Protein AF-A0A1I5T2F8-F1 (afdb_monomer)

Mean predicted aligned error: 4.25 Å

Radius of gyration: 16.95 Å; Cα contacts (8 Å, |Δi|>4): 149; chains: 1; bounding box: 38×32×40 Å

Secondary structure (DSSP, 8-state):
-HHHHHHHIIIIITHHHHHHHH-HHHHHHHHHH-HHHHHHHHHHHHHHSSTTTT-GGGSS-TTTHHHHHHHHHHTT-HHHHHHHHHH--S-TT----EEEEEEEE--TTSSS---HHHHHHHEEEEEEEE-

Foldseek 3Di:
DQVVLVVCCVVPPCPLLVCLQPPLPVQLVVLQVDLVSLLVSVQVCLQQQDPCVRPSCVGPNPVCSCVVSVVCRVVSCSSVVSVVSNVDVPPPPDQAADADADEEEADPRHSGGDDPVSCVVSYVRDPYYHD

Solvent-accessible surface area (backbone atoms only — not comparable to full-atom values): 7428 Å² total; per-residue (Å²): 109,56,67,52,37,45,52,46,36,66,75,74,62,41,63,66,57,53,43,20,40,74,40,17,63,65,52,12,55,57,32,64,76,28,69,69,51,39,40,52,65,53,50,55,45,42,22,70,64,41,87,24,82,64,40,34,60,71,60,59,46,72,83,55,52,54,58,62,46,44,53,42,58,79,65,60,37,46,29,67,58,21,38,52,35,49,74,54,71,66,68,94,81,65,85,57,88,38,82,57,81,39,74,48,76,44,53,96,60,46,76,56,58,79,53,66,76,54,51,55,68,25,27,74,34,60,75,47,76,46,112

pLDDT: mean 91.77, std 5.55, range [62.44, 97.62]

Sequence (131 aa):
MRFDKLDDFYKNSSGYSAMMVARPQTLGYALADLPVGQAAWIYDKFATWTYSGGVPERVPPRDEMPDDISLYWFTNSAAPVAQIYWEDHSNNFNAVDISLPVAVTVFPGEIYQVPRSWSARAYHKLACLLE

Nearest PDB structures (foldseek):
  6ix4-assembly1_B  TM=8.552E-01  e=1.544E-05  Aspergillus usamii
  6ix4-assembly1_A  TM=8.512E-01  e=5.400E-05  Aspergillus usamii
  8xiz-assembly1_A  TM=8.553E-01  e=6.781E-05  Aspergillus usamii
  6ix2-assembly1_B  TM=8.499E-01  e=7.178E-05  Aspergillus usamii
  8xiz-assembly1_B  TM=8.502E-01  e=7.178E-05  Aspergillus usamii

Structure (mmCIF, N/CA/C/O backbone):
data_AF-A0A1I5T2F8-F1
#
_entry.id   AF-A0A1I5T2F8-F1
#
loop_
_atom_site.group_PDB
_atom_site.id
_atom_site.type_symbol
_atom_site.label_atom_id
_atom_site.label_alt_id
_atom_site.label_comp_id
_atom_site.label_asym_id
_atom_site.label_entity_id
_atom_site.label_seq_id
_atom_site.pdbx_PDB_ins_code
_atom_site.Cartn_x
_atom_site.Cartn_y
_atom_site.Cartn_z
_atom_site.occupancy
_atom_site.B_iso_or_equiv
_atom_site.auth_seq_id
_atom_site.auth_comp_id
_atom_site.auth_asym_id
_atom_site.auth_atom_id
_atom_site.pdbx_PDB_model_num
ATOM 1 N N . MET A 1 1 ? -1.149 -6.488 -22.127 1.00 62.44 1 MET A N 1
ATOM 2 C CA . MET A 1 1 ? -1.219 -7.304 -20.891 1.00 62.44 1 MET A CA 1
ATOM 3 C C . MET A 1 1 ? -0.519 -6.649 -19.705 1.00 62.44 1 MET A C 1
ATOM 5 O O . MET A 1 1 ? -1.189 -6.343 -18.734 1.00 62.44 1 MET A O 1
ATOM 9 N N . ARG A 1 2 ? 0.808 -6.428 -19.734 1.00 71.75 2 ARG A N 1
ATOM 10 C CA . ARG A 1 2 ? 1.519 -5.813 -18.592 1.00 71.75 2 ARG A CA 1
ATOM 11 C C . ARG A 1 2 ? 1.161 -4.328 -18.419 1.00 71.75 2 ARG A C 1
ATOM 13 O O . ARG A 1 2 ? 0.799 -3.933 -17.322 1.00 71.75 2 ARG A O 1
ATOM 20 N N . PHE A 1 3 ? 1.160 -3.534 -19.494 1.00 81.81 3 PHE A N 1
ATOM 21 C CA . PHE A 1 3 ? 0.643 -2.155 -19.452 1.00 81.81 3 PHE A CA 1
ATOM 22 C C . PHE A 1 3 ? -0.820 -2.080 -18.999 1.00 81.81 3 PHE A C 1
ATOM 24 O O . PHE A 1 3 ? -1.164 -1.181 -18.249 1.00 81.81 3 PHE A O 1
ATOM 31 N N . ASP A 1 4 ? -1.655 -3.037 -19.407 1.00 86.94 4 ASP A N 1
ATOM 32 C CA . ASP A 1 4 ? -3.079 -3.081 -19.055 1.00 86.94 4 ASP A CA 1
ATOM 33 C C . ASP A 1 4 ? -3.281 -3.187 -17.534 1.00 86.94 4 ASP A C 1
ATOM 35 O O . ASP A 1 4 ? -4.162 -2.531 -16.998 1.00 86.94 4 ASP A O 1
ATOM 39 N N . LYS A 1 5 ? -2.433 -3.951 -16.824 1.00 86.00 5 LYS A N 1
ATOM 40 C CA . LYS A 1 5 ? -2.452 -4.001 -15.349 1.00 86.00 5 LYS A CA 1
ATOM 41 C C . LYS A 1 5 ? -2.094 -2.654 -14.717 1.00 86.00 5 LYS A C 1
ATOM 43 O O . LYS A 1 5 ? -2.715 -2.238 -13.747 1.00 86.00 5 LYS A O 1
ATOM 48 N N . LEU A 1 6 ? -1.091 -1.973 -15.272 1.00 88.12 6 LEU A N 1
ATOM 49 C CA . LEU A 1 6 ? -0.681 -0.656 -14.791 1.00 88.12 6 LEU A CA 1
ATOM 50 C C . LEU A 1 6 ? -1.780 0.394 -15.038 1.00 88.12 6 LEU A C 1
ATOM 52 O O . LEU A 1 6 ? -2.067 1.206 -14.165 1.00 88.12 6 LEU A O 1
ATOM 56 N N . ASP A 1 7 ? -2.415 0.353 -16.209 1.00 90.25 7 ASP A N 1
ATOM 57 C CA . ASP A 1 7 ? -3.563 1.194 -16.563 1.00 90.25 7 ASP A CA 1
ATOM 58 C C . ASP A 1 7 ? -4.769 0.934 -15.644 1.00 90.25 7 ASP A C 1
ATOM 60 O O . ASP A 1 7 ? -5.365 1.882 -15.132 1.00 90.25 7 ASP A O 1
ATOM 64 N N . ASP A 1 8 ? -5.080 -0.335 -15.365 1.00 90.44 8 ASP A N 1
ATOM 65 C CA . ASP A 1 8 ? -6.123 -0.728 -14.412 1.00 90.44 8 ASP A CA 1
ATOM 66 C C . ASP A 1 8 ? -5.842 -0.186 -13.002 1.00 90.44 8 ASP A C 1
ATOM 68 O O . ASP A 1 8 ? -6.724 0.402 -12.372 1.00 90.44 8 ASP A O 1
ATOM 72 N N . PHE A 1 9 ? -4.591 -0.271 -12.533 1.00 90.81 9 PHE A N 1
ATOM 73 C CA . PHE A 1 9 ? -4.197 0.289 -11.242 1.00 90.81 9 PHE A CA 1
ATOM 74 C C . PHE A 1 9 ? -4.467 1.798 -11.153 1.00 90.81 9 PHE A C 1
ATOM 76 O O . PHE A 1 9 ? -5.082 2.249 -10.185 1.00 90.81 9 PHE A O 1
ATOM 83 N N . TYR A 1 10 ? -4.053 2.584 -12.151 1.00 90.56 10 TYR A N 1
ATOM 84 C CA . TYR A 1 10 ? -4.274 4.035 -12.127 1.00 90.56 10 TYR A CA 1
ATOM 85 C C . TYR A 1 10 ? -5.743 4.436 -12.260 1.00 90.56 10 TYR A C 1
ATOM 87 O O . TYR A 1 10 ? -6.137 5.498 -11.781 1.00 90.56 10 TYR A O 1
ATOM 95 N N . LYS A 1 11 ? -6.563 3.614 -12.917 1.00 91.56 11 LYS A N 1
ATOM 96 C CA . LYS A 1 11 ? -7.999 3.880 -13.050 1.00 91.56 11 LYS A CA 1
ATOM 97 C C . LYS A 1 11 ? -8.769 3.514 -11.789 1.00 91.56 11 LYS A C 1
ATOM 99 O O . LYS A 1 11 ? -9.649 4.266 -11.381 1.00 91.56 11 LYS A O 1
ATOM 104 N N . ASN A 1 12 ? -8.434 2.375 -11.185 1.00 90.25 12 ASN A N 1
ATOM 105 C CA . ASN A 1 12 ? -9.311 1.717 -10.219 1.00 90.25 12 ASN A CA 1
ATOM 106 C C . ASN A 1 12 ? -8.709 1.585 -8.813 1.00 90.25 12 ASN A C 1
ATOM 108 O O . ASN A 1 12 ? -9.458 1.410 -7.859 1.00 90.25 12 ASN A 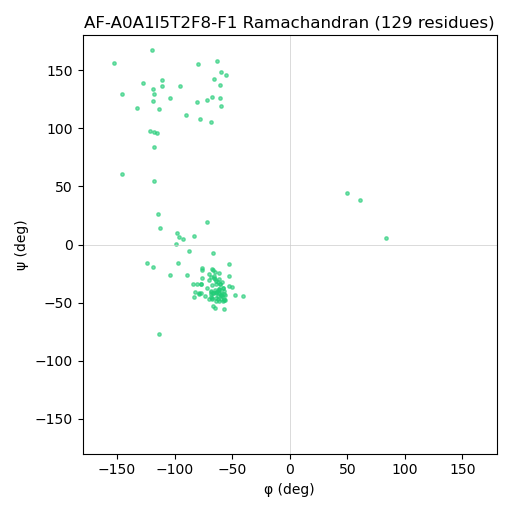O 1
ATOM 112 N N . SER A 1 13 ? -7.385 1.678 -8.652 1.00 89.94 13 SER A N 1
ATOM 113 C CA . SER A 1 13 ? -6.703 1.353 -7.386 1.00 89.94 13 SER A CA 1
ATOM 114 C C . SER A 1 13 ? -5.830 2.474 -6.810 1.00 89.94 13 SER A C 1
ATOM 116 O O . SER A 1 13 ? -5.514 2.433 -5.623 1.00 89.94 13 SER A O 1
ATOM 118 N N . SER A 1 14 ? -5.470 3.506 -7.581 1.00 92.56 14 SER A N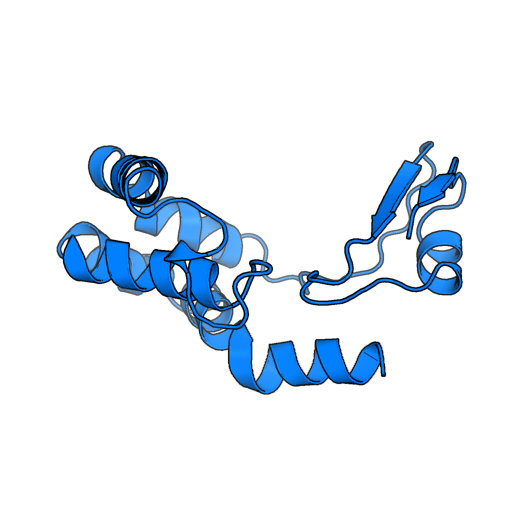 1
ATOM 119 C CA . SER A 1 14 ? -4.596 4.605 -7.127 1.00 92.56 14 SER A CA 1
ATOM 120 C C . SER A 1 14 ? -5.312 5.724 -6.352 1.00 92.56 14 SER A C 1
ATOM 122 O O . SER A 1 14 ? -4.713 6.757 -6.050 1.00 92.56 14 SER A O 1
ATOM 124 N N . GLY A 1 15 ? -6.598 5.559 -6.022 1.00 94.25 15 GLY A N 1
ATOM 125 C CA . GLY A 1 15 ? -7.370 6.563 -5.276 1.00 94.25 15 GLY A CA 1
ATOM 126 C C . GLY A 1 15 ? -6.799 6.842 -3.882 1.00 94.25 15 GLY A C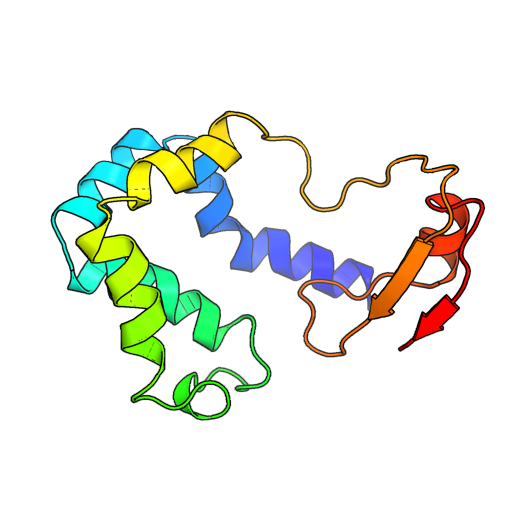 1
ATOM 127 O O . GLY A 1 15 ? -6.717 7.998 -3.466 1.00 94.25 15 GLY A O 1
ATOM 128 N N . TYR A 1 16 ? -6.318 5.797 -3.197 1.00 94.00 16 TYR A N 1
ATOM 129 C CA . TYR A 1 16 ? -5.691 5.928 -1.877 1.00 94.00 16 TYR A CA 1
ATOM 130 C C . TYR A 1 16 ? -4.455 6.845 -1.940 1.00 94.00 16 TYR A C 1
ATOM 132 O O . TYR A 1 16 ? -4.335 7.780 -1.148 1.00 94.00 16 TYR A O 1
ATOM 140 N N . SER A 1 17 ? -3.577 6.628 -2.931 1.00 93.81 17 SER A N 1
ATOM 141 C CA . SER A 1 17 ? -2.371 7.427 -3.108 1.00 93.81 17 SER A CA 1
ATOM 142 C C . SER A 1 17 ? -2.738 8.839 -3.519 1.00 93.81 17 SER A C 1
ATOM 144 O O . SER A 1 17 ? -2.182 9.768 -2.963 1.00 93.81 17 SER A O 1
ATOM 146 N N . ALA A 1 18 ? -3.722 9.032 -4.406 1.00 94.50 18 ALA A N 1
ATOM 147 C CA . ALA A 1 18 ? -4.166 10.367 -4.807 1.00 94.50 18 ALA A CA 1
ATOM 148 C C . ALA A 1 18 ? -4.642 11.216 -3.612 1.00 94.50 18 ALA A C 1
ATOM 150 O O . ALA A 1 18 ? -4.365 12.415 -3.560 1.00 94.50 18 ALA A O 1
ATOM 151 N N . MET A 1 19 ? -5.312 10.606 -2.628 1.00 95.69 19 MET A N 1
ATOM 152 C CA . MET A 1 19 ? -5.689 11.290 -1.388 1.00 95.69 19 MET A CA 1
ATOM 153 C C . MET A 1 19 ? -4.484 11.631 -0.508 1.00 95.69 19 MET A C 1
ATOM 155 O O . MET A 1 19 ? -4.407 12.756 -0.015 1.00 95.69 19 MET A O 1
ATOM 159 N N . MET A 1 20 ? -3.555 10.689 -0.320 1.00 95.75 20 MET A N 1
ATOM 160 C CA . MET A 1 20 ? -2.340 10.904 0.480 1.00 95.75 20 MET A CA 1
ATOM 161 C C . MET A 1 20 ? -1.436 11.973 -0.140 1.00 95.75 20 MET A C 1
ATOM 163 O O . MET A 1 20 ? -0.960 12.855 0.562 1.00 95.75 20 MET A O 1
ATOM 167 N N . VAL A 1 21 ? -1.311 11.953 -1.465 1.00 96.00 21 VAL A N 1
ATOM 168 C CA . VAL A 1 21 ? -0.683 12.985 -2.294 1.00 96.00 21 VAL A CA 1
ATOM 169 C C . VAL A 1 21 ? -1.349 14.346 -2.067 1.00 96.00 21 VAL A C 1
ATOM 171 O O . VAL A 1 21 ? -0.720 15.331 -1.703 1.00 96.00 21 VAL A O 1
ATOM 174 N N . ALA A 1 22 ? -2.665 14.447 -2.248 1.00 95.94 22 ALA A N 1
ATOM 175 C CA . ALA A 1 22 ? -3.304 15.756 -2.258 1.00 95.94 22 ALA A CA 1
ATOM 176 C C . ALA A 1 22 ? -3.476 16.355 -0.854 1.00 95.94 22 ALA A C 1
ATOM 178 O O . ALA A 1 22 ? -3.351 17.571 -0.684 1.00 95.94 22 ALA A O 1
ATOM 179 N N . ARG A 1 23 ? -3.880 15.546 0.131 1.00 96.75 23 ARG A N 1
ATOM 180 C CA . ARG A 1 23 ? -4.381 15.997 1.440 1.00 96.75 23 ARG A CA 1
ATOM 181 C C . ARG A 1 23 ? -3.969 15.021 2.560 1.00 96.75 23 ARG A C 1
ATOM 183 O O . ARG A 1 23 ? -4.849 14.492 3.249 1.00 96.75 23 ARG A O 1
ATOM 190 N N . PRO A 1 24 ? -2.660 14.814 2.792 1.00 96.81 24 PRO A N 1
ATOM 191 C CA . PRO A 1 24 ? -2.163 13.832 3.762 1.00 96.81 24 PRO A CA 1
ATOM 192 C C . PRO A 1 24 ? -2.680 14.103 5.177 1.00 96.81 24 PRO A C 1
ATOM 194 O O . PRO A 1 24 ? -3.168 13.200 5.849 1.00 96.81 24 PRO A O 1
ATOM 197 N N . GLN A 1 25 ? -2.662 15.368 5.606 1.00 96.62 25 GLN A N 1
ATOM 198 C CA . GLN A 1 25 ? -3.077 15.762 6.949 1.00 96.62 25 GLN A CA 1
ATOM 199 C C . GLN A 1 25 ? -4.587 15.584 7.173 1.00 96.62 25 GLN A C 1
ATOM 201 O O . GLN A 1 25 ? -5.005 15.122 8.232 1.00 96.62 25 GLN A O 1
ATOM 206 N N . THR A 1 26 ? -5.415 15.919 6.176 1.00 96.88 26 THR A N 1
ATOM 207 C CA . THR A 1 26 ? -6.876 15.757 6.261 1.00 96.88 26 THR A CA 1
ATOM 208 C C . THR A 1 26 ? -7.260 14.286 6.377 1.00 96.88 26 THR A C 1
ATOM 210 O O . THR A 1 26 ? -8.064 13.937 7.238 1.00 96.88 26 THR A O 1
ATOM 213 N N . LEU A 1 27 ? -6.666 13.426 5.541 1.00 96.75 27 LEU A N 1
ATOM 214 C CA . LEU A 1 27 ? -6.853 11.979 5.631 1.00 96.75 27 LEU A CA 1
ATOM 215 C C . LEU A 1 27 ? -6.338 11.446 6.973 1.00 96.75 27 LEU A C 1
ATOM 217 O O . LEU A 1 27 ? -7.044 10.712 7.656 1.00 96.75 27 LEU A O 1
ATOM 221 N N . GLY A 1 28 ? -5.134 11.859 7.370 1.00 95.88 28 GLY A N 1
ATOM 222 C CA . GLY A 1 28 ? -4.496 11.433 8.608 1.00 95.88 28 GLY A CA 1
ATOM 223 C C . GLY A 1 28 ? -5.342 11.716 9.847 1.00 95.88 28 GLY A C 1
ATOM 224 O O . GLY A 1 28 ? -5.491 10.827 10.676 1.00 95.88 28 GLY A O 1
ATOM 225 N N . TYR A 1 29 ? -5.962 12.897 9.952 1.00 94.31 29 TYR A N 1
ATOM 226 C CA . TYR A 1 29 ? -6.875 13.200 11.061 1.00 94.31 29 TYR A CA 1
ATOM 227 C C . TYR A 1 29 ? -8.112 12.299 11.080 1.00 94.31 29 TYR A C 1
ATOM 229 O O . TYR A 1 29 ? -8.518 11.855 12.149 1.00 94.31 29 TYR A O 1
ATOM 237 N N . ALA A 1 30 ? -8.698 12.005 9.915 1.00 95.06 30 ALA A N 1
ATOM 238 C CA . ALA A 1 30 ? -9.860 11.123 9.838 1.00 95.06 30 ALA A CA 1
ATOM 239 C C . ALA A 1 30 ? -9.522 9.688 10.275 1.00 95.06 30 ALA A C 1
ATOM 241 O O . ALA A 1 30 ? -10.318 9.045 10.954 1.00 95.06 30 ALA A O 1
ATOM 242 N N . LEU A 1 31 ? -8.340 9.192 9.901 1.00 96.62 31 LEU A N 1
ATOM 243 C CA . LEU A 1 31 ? -7.894 7.846 10.253 1.00 96.62 31 LEU A CA 1
ATOM 244 C C . LEU A 1 31 ? -7.409 7.739 11.709 1.00 96.62 31 LEU A C 1
ATOM 246 O O . LEU A 1 31 ? -7.645 6.718 12.346 1.00 96.62 31 LEU A O 1
ATOM 250 N N . ALA A 1 32 ? -6.795 8.795 12.251 1.00 94.56 32 ALA A N 1
ATOM 251 C CA . ALA A 1 32 ? -6.289 8.843 13.625 1.00 94.56 32 ALA A CA 1
ATOM 252 C C . ALA A 1 32 ? -7.388 8.772 14.701 1.00 94.56 32 ALA A C 1
ATOM 254 O O . ALA A 1 32 ? -7.129 8.302 15.804 1.00 94.56 32 ALA A O 1
ATOM 255 N N . ASP A 1 33 ? -8.601 9.243 14.397 1.00 93.94 33 ASP A N 1
ATOM 256 C CA . ASP A 1 33 ? -9.718 9.284 15.355 1.00 93.94 33 ASP A CA 1
ATOM 257 C C . ASP A 1 33 ? -10.679 8.085 15.208 1.00 93.94 33 ASP A C 1
ATOM 259 O O . ASP A 1 33 ? -11.472 7.787 16.100 1.00 93.94 33 ASP A O 1
ATOM 263 N N . LEU A 1 34 ? -10.606 7.355 14.086 1.00 95.44 34 LEU A N 1
ATOM 264 C CA . LEU A 1 34 ? -11.550 6.290 13.740 1.00 95.44 34 LEU A CA 1
ATOM 265 C C . LEU A 1 34 ? -10.836 4.942 13.555 1.00 95.44 34 LEU A C 1
ATOM 267 O O . LEU A 1 34 ? -10.399 4.637 12.443 1.00 95.44 34 LEU A O 1
ATOM 271 N N . PRO A 1 35 ? -10.805 4.057 14.573 1.00 95.38 35 PRO A N 1
ATOM 272 C CA . PRO A 1 35 ? -10.087 2.784 14.474 1.00 95.38 35 PRO A CA 1
ATOM 273 C C . PRO A 1 35 ? -10.676 1.864 13.397 1.00 95.38 35 PRO A C 1
ATOM 275 O O . PRO A 1 35 ? -9.945 1.168 12.700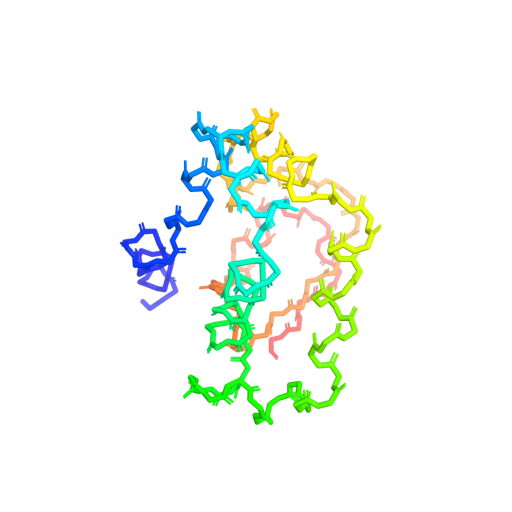 1.00 95.38 35 PRO A O 1
ATOM 278 N N . VAL A 1 36 ? -11.998 1.908 13.194 1.00 97.56 36 VAL A N 1
ATOM 279 C CA . VAL A 1 36 ? -12.663 1.192 12.091 1.00 97.56 36 VAL A CA 1
ATOM 280 C C . VAL A 1 36 ? -12.285 1.787 10.731 1.00 97.56 36 VAL A C 1
ATOM 282 O O . VAL A 1 36 ? -12.141 1.042 9.766 1.00 97.56 36 VAL A O 1
ATOM 285 N N . GLY A 1 37 ? -12.088 3.106 10.648 1.00 96.81 37 GLY A N 1
ATOM 286 C CA . GLY A 1 37 ? -11.634 3.778 9.430 1.00 96.81 37 GLY A CA 1
ATOM 287 C C . GLY A 1 37 ? -10.198 3.394 9.074 1.00 96.81 37 GLY A C 1
ATOM 288 O O . GLY A 1 37 ? -9.938 2.997 7.941 1.00 96.81 37 GLY A O 1
ATOM 289 N N . GLN A 1 38 ? -9.291 3.423 10.056 1.00 97.19 38 GLN A N 1
ATOM 290 C CA . GLN A 1 38 ? -7.912 2.949 9.914 1.00 97.19 38 GLN A CA 1
ATOM 291 C C . GLN A 1 38 ? -7.865 1.478 9.479 1.00 97.19 38 GLN A C 1
ATOM 293 O O . GLN A 1 38 ? -7.153 1.133 8.536 1.00 97.19 38 GLN A O 1
ATOM 298 N N . ALA A 1 39 ? -8.655 0.619 10.132 1.00 97.31 39 ALA A N 1
ATOM 299 C CA . ALA A 1 39 ? -8.737 -0.796 9.795 1.00 97.31 39 ALA A CA 1
ATOM 300 C C . ALA A 1 39 ? -9.244 -1.010 8.365 1.00 97.31 39 ALA A C 1
ATOM 302 O O . ALA A 1 39 ? -8.610 -1.734 7.607 1.00 97.31 39 ALA A O 1
ATOM 303 N N . ALA A 1 40 ? -10.337 -0.352 7.968 1.00 96.94 40 ALA A N 1
ATOM 304 C CA . ALA A 1 40 ? -10.888 -0.470 6.619 1.00 96.94 40 ALA A CA 1
ATOM 305 C C . ALA A 1 40 ? -9.902 0.014 5.543 1.00 96.94 40 ALA A C 1
ATOM 307 O O . ALA A 1 40 ? -9.780 -0.618 4.495 1.00 96.94 40 ALA A O 1
ATOM 308 N N . TRP A 1 41 ? -9.168 1.098 5.817 1.00 96.69 41 TRP A N 1
ATOM 309 C CA . TRP A 1 41 ? -8.175 1.658 4.900 1.00 96.69 41 TRP A CA 1
ATOM 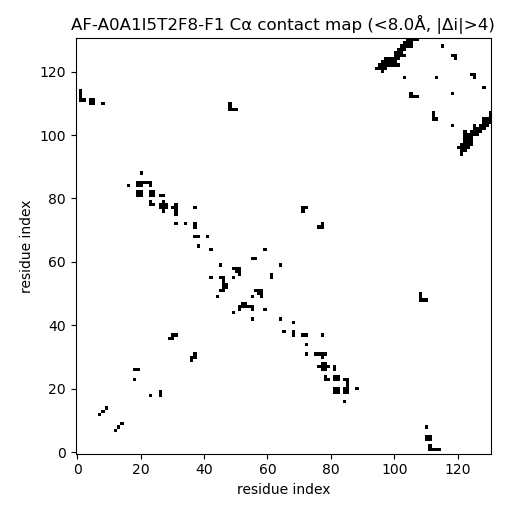310 C C . TRP A 1 41 ? -7.037 0.677 4.585 1.00 96.69 41 TRP A C 1
ATOM 312 O O . TRP A 1 41 ? -6.622 0.561 3.432 1.00 96.69 41 TRP A O 1
ATOM 322 N N . ILE A 1 42 ? -6.548 -0.045 5.597 1.00 96.75 42 ILE A N 1
ATOM 323 C CA . ILE A 1 42 ? -5.502 -1.068 5.436 1.00 96.75 42 ILE A CA 1
ATOM 324 C C . ILE A 1 42 ? -6.095 -2.371 4.878 1.00 96.75 42 ILE A C 1
ATOM 326 O O . ILE A 1 42 ? -5.531 -2.968 3.963 1.00 96.75 42 ILE A O 1
ATOM 330 N N . TYR A 1 43 ? -7.260 -2.792 5.371 1.00 96.69 43 TYR A N 1
ATOM 331 C CA . TYR A 1 43 ? -7.920 -4.038 4.972 1.00 96.69 43 TYR A CA 1
ATOM 332 C C . TYR A 1 43 ? -8.257 -4.084 3.473 1.00 96.69 43 TYR A C 1
ATOM 334 O O . TYR A 1 43 ? -8.121 -5.132 2.842 1.00 96.69 43 TYR A O 1
ATOM 342 N N . ASP A 1 44 ? -8.596 -2.941 2.867 1.00 95.31 44 ASP A N 1
ATOM 343 C CA . ASP A 1 44 ? -8.738 -2.799 1.410 1.00 95.31 44 ASP A CA 1
ATOM 344 C C . ASP A 1 44 ? -7.492 -3.292 0.643 1.00 95.31 44 ASP A C 1
ATOM 346 O O . ASP A 1 44 ? -7.593 -3.924 -0.413 1.00 95.31 44 ASP A O 1
ATOM 350 N N . LYS A 1 45 ? -6.292 -3.078 1.197 1.00 94.44 45 LYS A N 1
ATOM 351 C CA . LYS A 1 45 ? -5.027 -3.524 0.593 1.00 94.44 45 LYS A CA 1
ATOM 352 C C . LYS A 1 45 ? -4.785 -5.009 0.794 1.00 94.44 45 LYS A C 1
ATOM 354 O O . LYS A 1 45 ? -4.309 -5.661 -0.133 1.00 94.44 45 LYS A O 1
ATOM 359 N N . PHE A 1 46 ? -5.211 -5.589 1.915 1.00 95.25 46 PHE A N 1
ATOM 360 C CA . PHE A 1 46 ? -5.221 -7.048 2.049 1.00 95.25 46 PHE A CA 1
ATOM 361 C C . PHE A 1 46 ? -6.116 -7.712 0.995 1.00 95.25 46 PHE A C 1
ATOM 363 O O . PHE A 1 46 ? -5.763 -8.776 0.491 1.00 95.25 46 PHE A O 1
ATOM 370 N N . ALA A 1 47 ? -7.228 -7.083 0.600 1.00 92.31 47 ALA A N 1
ATOM 371 C CA . ALA A 1 47 ? -8.119 -7.616 -0.435 1.00 92.31 47 ALA A CA 1
ATOM 372 C C . ALA A 1 47 ? -7.533 -7.529 -1.846 1.00 92.31 47 ALA A C 1
ATOM 374 O O . ALA A 1 47 ? -7.750 -8.423 -2.664 1.00 92.31 47 ALA A O 1
ATOM 375 N N . THR A 1 48 ? -6.814 -6.445 -2.136 1.00 91.06 48 THR A N 1
ATOM 376 C CA . THR A 1 48 ? -6.431 -6.085 -3.509 1.00 91.06 48 THR A CA 1
ATOM 377 C C . THR A 1 48 ? -4.974 -6.385 -3.846 1.00 91.06 48 THR A C 1
ATOM 379 O O . THR A 1 48 ? -4.666 -6.612 -5.013 1.00 91.06 48 THR A O 1
ATOM 382 N N . TRP A 1 49 ? -4.073 -6.412 -2.860 1.00 91.88 49 TRP A N 1
ATOM 383 C CA . TRP A 1 49 ? -2.622 -6.550 -3.067 1.00 91.88 49 TRP A CA 1
ATOM 384 C C . TRP A 1 49 ? -2.047 -7.872 -2.554 1.00 91.88 49 TRP A C 1
ATOM 386 O O . TRP A 1 49 ? -0.835 -8.029 -2.430 1.00 91.88 49 TRP A O 1
ATOM 396 N N . THR A 1 50 ? -2.908 -8.845 -2.269 1.00 91.56 50 THR A N 1
ATOM 397 C CA . THR A 1 50 ? -2.501 -10.205 -1.905 1.00 91.56 50 THR A CA 1
ATOM 398 C C . THR A 1 50 ? -3.061 -11.216 -2.904 1.00 91.56 50 THR A C 1
ATOM 400 O O . THR A 1 50 ? -3.985 -10.933 -3.666 1.00 91.56 50 THR A O 1
ATOM 403 N N . TYR A 1 51 ? -2.566 -12.453 -2.854 1.00 89.75 51 TYR A N 1
ATOM 404 C CA . TYR A 1 51 ? -3.112 -13.584 -3.620 1.00 89.75 51 TYR A CA 1
ATOM 405 C C . TYR A 1 51 ? -4.465 -14.099 -3.103 1.00 89.75 51 TYR A C 1
ATOM 407 O O . TYR A 1 51 ? -4.865 -15.227 -3.386 1.00 89.75 51 TYR A O 1
ATOM 415 N N . SER A 1 52 ? -5.182 -13.286 -2.332 1.00 91.00 52 SER A N 1
ATOM 416 C CA . SER A 1 52 ? -6.465 -13.636 -1.734 1.00 91.00 52 SER A CA 1
ATOM 417 C C . SER A 1 52 ? -7.588 -13.819 -2.756 1.00 91.00 52 SER A C 1
ATOM 419 O O . SER A 1 52 ? -8.602 -14.463 -2.469 1.00 91.00 52 SER A O 1
ATOM 421 N N . GLY A 1 53 ? -7.444 -13.247 -3.955 1.00 89.69 53 GLY A N 1
ATOM 422 C CA . GLY A 1 53 ? -8.523 -13.203 -4.940 1.00 89.69 53 GLY A CA 1
ATOM 423 C C . GLY A 1 53 ? -9.737 -12.431 -4.416 1.00 89.69 53 GLY A C 1
ATOM 424 O O . GLY A 1 53 ? -10.868 -12.867 -4.630 1.00 89.69 53 GLY A O 1
ATOM 425 N N . GLY A 1 54 ? -9.499 -11.343 -3.673 1.00 90.62 54 GLY A N 1
ATOM 426 C CA . GLY A 1 54 ? -10.540 -10.482 -3.108 1.00 90.62 54 GLY A CA 1
ATOM 427 C C . GLY A 1 54 ? -11.138 -10.963 -1.783 1.00 90.62 54 GLY A C 1
ATOM 428 O O . GLY A 1 54 ? -12.087 -10.352 -1.305 1.00 90.62 54 GLY A O 1
ATOM 429 N N . VAL A 1 55 ? -10.611 -12.039 -1.186 1.00 94.81 55 VAL A N 1
ATOM 430 C CA . VAL A 1 55 ? -11.033 -12.543 0.137 1.00 94.81 55 VAL A CA 1
ATOM 431 C C . VAL A 1 55 ? -9.847 -12.477 1.105 1.00 94.81 55 VAL A C 1
ATOM 433 O O . VAL A 1 55 ? -9.129 -13.475 1.221 1.00 94.81 55 VAL A O 1
ATOM 436 N N . PRO A 1 56 ? -9.593 -11.318 1.742 1.00 94.31 56 PRO A N 1
ATOM 437 C CA . PRO A 1 56 ? -8.380 -11.019 2.511 1.00 94.31 56 PRO A CA 1
ATOM 438 C C . PRO A 1 56 ? -7.861 -12.164 3.378 1.00 94.31 56 PRO A C 1
ATOM 440 O O . PRO A 1 56 ? -6.678 -12.477 3.334 1.00 94.31 56 PRO A O 1
ATOM 443 N N . GLU A 1 57 ? -8.751 -12.846 4.095 1.00 95.62 57 GLU A N 1
ATOM 444 C CA . GLU A 1 57 ? -8.436 -13.888 5.077 1.00 95.62 57 GLU A CA 1
ATOM 445 C C . GLU A 1 57 ? -7.830 -15.161 4.468 1.00 95.62 57 GLU A C 1
ATOM 447 O O . GLU A 1 57 ? -7.436 -16.068 5.198 1.00 95.62 57 GLU A O 1
ATOM 452 N N . ARG A 1 58 ? -7.780 -15.276 3.135 1.00 94.50 58 ARG A N 1
ATOM 453 C CA . ARG A 1 58 ? -7.158 -16.416 2.448 1.00 94.50 58 ARG A CA 1
ATOM 454 C C . ARG A 1 58 ? -5.635 -16.372 2.433 1.00 94.50 58 ARG A C 1
ATOM 456 O O . ARG A 1 58 ? -5.037 -17.414 2.179 1.00 94.50 58 ARG A O 1
ATOM 463 N N . VAL A 1 59 ? -5.026 -15.195 2.601 1.00 93.50 59 VAL A N 1
ATOM 464 C CA . VAL A 1 59 ? -3.563 -15.046 2.553 1.00 93.50 59 VAL A CA 1
ATOM 465 C C . VAL A 1 59 ? -3.025 -14.655 3.923 1.00 93.50 59 VAL A C 1
ATOM 467 O O . VAL A 1 59 ? -2.531 -15.559 4.591 1.00 93.50 59 VAL A O 1
ATOM 470 N N . PRO A 1 60 ? -3.129 -13.398 4.397 1.00 93.69 60 PRO A N 1
ATOM 471 C CA . PRO A 1 60 ? -2.930 -13.141 5.814 1.00 93.69 60 PRO A CA 1
ATOM 472 C C . PRO A 1 60 ? -4.086 -13.775 6.607 1.00 93.69 60 PRO A C 1
ATOM 474 O O . PRO A 1 60 ? -5.255 -13.507 6.303 1.00 93.69 60 PRO A O 1
ATOM 477 N N . PRO A 1 61 ? -3.798 -14.614 7.614 1.00 95.25 61 PRO A N 1
ATOM 478 C CA . PRO A 1 61 ? -4.801 -15.086 8.554 1.00 95.25 61 PRO A CA 1
ATOM 479 C C . PRO A 1 61 ? -5.524 -13.918 9.230 1.00 95.25 61 PRO A C 1
ATOM 481 O O . PRO A 1 61 ? -4.954 -12.858 9.493 1.00 95.25 61 PRO A O 1
ATOM 484 N N . ARG A 1 62 ? -6.816 -14.103 9.514 1.00 95.19 62 ARG A N 1
ATOM 485 C CA . ARG A 1 62 ? -7.667 -13.052 10.096 1.00 95.19 62 ARG A CA 1
ATOM 486 C C . ARG A 1 62 ? -7.145 -12.534 11.439 1.00 95.19 62 ARG A C 1
ATOM 488 O O . ARG A 1 62 ? -7.388 -11.383 11.779 1.00 95.19 62 ARG A O 1
ATOM 495 N N . ASP A 1 63 ? -6.512 -13.397 12.216 1.00 96.19 63 ASP A N 1
ATOM 496 C CA . ASP A 1 63 ? -5.919 -13.110 13.518 1.00 96.19 63 ASP A CA 1
ATOM 497 C C . ASP A 1 63 ? -4.587 -12.357 13.431 1.00 96.19 63 ASP A C 1
ATOM 499 O O . ASP A 1 63 ? -4.247 -11.676 14.390 1.00 96.19 63 ASP A O 1
ATOM 503 N N . GLU A 1 64 ? -3.901 -12.389 12.284 1.00 95.81 64 GLU A N 1
ATOM 504 C CA . GLU A 1 64 ? -2.657 -11.639 12.047 1.00 95.81 64 GLU A CA 1
ATOM 505 C C . GLU A 1 64 ? -2.913 -10.228 11.483 1.00 95.81 64 GLU A C 1
ATOM 507 O O . GLU A 1 64 ? -2.123 -9.311 11.693 1.00 95.81 64 GLU A O 1
ATOM 512 N N . MET A 1 65 ? -4.036 -9.995 10.791 1.00 96.88 65 MET A N 1
ATOM 513 C CA . MET A 1 65 ? -4.354 -8.662 10.241 1.00 96.88 65 MET A CA 1
ATOM 514 C C . MET A 1 65 ? -4.400 -7.533 11.292 1.00 96.88 65 MET A C 1
ATOM 516 O O . MET A 1 65 ? -3.939 -6.427 10.989 1.00 96.88 65 MET A O 1
ATOM 520 N N . PRO A 1 66 ? -4.955 -7.741 12.508 1.00 97.00 66 PRO A N 1
ATOM 521 C CA . PRO A 1 66 ? -4.942 -6.725 13.549 1.00 97.00 66 PRO A CA 1
ATOM 522 C C . PRO A 1 66 ? -3.536 -6.327 13.986 1.00 97.00 66 PRO A C 1
ATOM 524 O O . PRO A 1 66 ? -3.385 -5.206 14.457 1.00 97.00 66 PRO A O 1
ATOM 527 N N . ASP A 1 67 ? -2.518 -7.174 13.824 1.00 96.62 67 ASP A N 1
ATOM 528 C CA . ASP A 1 67 ? -1.151 -6.832 14.225 1.00 96.62 67 ASP A CA 1
ATOM 529 C C . ASP A 1 67 ? -0.626 -5.658 13.390 1.00 96.62 67 ASP A C 1
ATOM 531 O O . ASP A 1 67 ? -0.196 -4.646 13.946 1.00 96.62 67 ASP A O 1
ATOM 535 N N . ASP A 1 68 ? -0.773 -5.726 12.063 1.00 95.94 68 ASP A N 1
ATOM 536 C CA . ASP A 1 68 ? -0.391 -4.631 11.165 1.00 95.94 68 ASP A CA 1
ATOM 537 C C . ASP A 1 68 ? -1.293 -3.401 11.367 1.00 95.94 68 ASP A C 1
ATOM 539 O O . ASP A 1 68 ? -0.806 -2.292 11.564 1.00 95.94 68 ASP A O 1
ATOM 543 N N . ILE A 1 69 ? -2.618 -3.577 11.443 1.00 97.12 69 ILE A N 1
ATOM 544 C CA . ILE A 1 69 ? -3.553 -2.455 11.657 1.00 97.12 69 ILE A CA 1
ATOM 545 C C . ILE A 1 69 ? -3.273 -1.729 12.981 1.00 97.12 69 ILE A C 1
ATOM 547 O O . ILE A 1 69 ? -3.295 -0.495 13.050 1.00 97.12 69 ILE A O 1
ATOM 551 N N . SER A 1 70 ? -3.022 -2.491 14.045 1.00 97.00 70 SER A N 1
ATOM 552 C CA . SER A 1 70 ? -2.793 -1.951 15.379 1.00 97.00 70 SER A CA 1
ATOM 553 C C . SER A 1 70 ? -1.459 -1.223 15.483 1.00 97.00 70 SER A C 1
ATOM 555 O O . SER A 1 70 ? -1.386 -0.228 16.203 1.00 97.00 70 SER A O 1
ATOM 557 N N . LEU A 1 71 ? -0.442 -1.628 14.713 1.00 97.00 71 LEU A N 1
ATOM 558 C CA . LEU A 1 71 ? 0.811 -0.889 14.607 1.00 97.00 71 LEU A CA 1
ATOM 559 C C . LEU A 1 71 ? 0.556 0.555 14.156 1.00 97.00 71 LEU A C 1
ATOM 561 O O . LEU A 1 71 ? 1.045 1.485 14.798 1.00 97.00 71 LEU A O 1
ATOM 565 N N . TYR A 1 72 ? -0.254 0.766 13.114 1.00 96.88 72 TYR A N 1
ATOM 566 C CA . TYR A 1 72 ? -0.594 2.114 12.639 1.00 96.88 72 TYR A CA 1
ATOM 567 C C . TYR A 1 72 ? -1.438 2.895 13.647 1.00 96.88 72 TYR A C 1
ATOM 569 O O . TYR A 1 72 ? -1.190 4.080 13.883 1.00 96.88 72 TYR A O 1
ATOM 577 N N . TRP A 1 73 ? -2.413 2.223 14.261 1.00 97.06 73 TRP A N 1
ATOM 578 C CA . TRP A 1 73 ? -3.306 2.831 15.243 1.00 97.06 73 TRP A CA 1
ATOM 579 C C . TRP A 1 73 ? -2.559 3.285 16.504 1.00 97.06 73 TRP A C 1
ATOM 581 O O . TRP A 1 73 ? -2.604 4.458 16.869 1.00 97.06 73 TRP A O 1
ATOM 591 N N . PHE A 1 74 ? -1.819 2.384 17.155 1.00 97.62 74 PHE A N 1
ATOM 592 C CA . PHE A 1 74 ? -1.145 2.673 18.423 1.00 97.62 74 PHE A CA 1
ATOM 593 C C . PHE A 1 74 ? 0.028 3.644 18.281 1.00 97.62 74 PHE A C 1
ATOM 595 O O . PHE A 1 74 ? 0.360 4.338 19.240 1.00 97.62 74 PHE A O 1
ATOM 602 N N . THR A 1 75 ? 0.640 3.728 17.099 1.00 97.19 75 THR A N 1
ATOM 603 C CA . THR A 1 75 ? 1.686 4.724 16.811 1.00 97.19 75 THR A CA 1
ATOM 604 C C . THR A 1 75 ? 1.130 6.052 16.301 1.00 97.19 75 THR A C 1
ATOM 606 O O . THR A 1 75 ? 1.898 6.998 16.135 1.00 97.19 75 THR A O 1
ATOM 609 N N . ASN A 1 76 ? -0.184 6.142 16.058 1.00 96.50 76 ASN A N 1
ATOM 610 C CA . ASN A 1 76 ? -0.845 7.294 15.446 1.00 96.50 76 ASN A CA 1
ATOM 611 C C . ASN A 1 76 ? -0.143 7.764 14.153 1.00 96.50 76 ASN A C 1
ATOM 613 O O . ASN A 1 76 ? 0.110 8.953 13.939 1.00 96.50 76 ASN A O 1
ATOM 617 N N . SER A 1 77 ? 0.229 6.810 13.296 1.00 96.25 77 SER A N 1
ATOM 618 C CA . SER A 1 77 ? 1.116 7.059 12.152 1.00 96.25 77 SER A CA 1
ATOM 619 C C . SER A 1 77 ? 0.396 7.297 10.822 1.00 96.25 77 SER A C 1
ATOM 621 O O . SER A 1 77 ? 1.049 7.476 9.795 1.00 96.25 77 SER A O 1
ATOM 623 N N . ALA A 1 78 ? -0.937 7.395 10.815 1.00 95.31 78 ALA A N 1
ATOM 624 C CA . ALA A 1 78 ? -1.713 7.611 9.591 1.00 95.31 78 ALA A CA 1
ATOM 625 C C . ALA A 1 78 ? -1.301 8.885 8.826 1.00 95.31 78 ALA A C 1
ATOM 627 O O . ALA A 1 78 ? -1.062 8.843 7.619 1.00 95.31 78 ALA A O 1
ATOM 628 N N . ALA A 1 79 ? -1.182 10.015 9.534 1.00 95.31 79 ALA A N 1
ATOM 629 C CA . ALA A 1 79 ? -0.755 11.290 8.956 1.00 95.31 79 ALA A CA 1
ATOM 630 C C . ALA A 1 79 ? 0.709 11.278 8.469 1.00 95.31 79 ALA A C 1
ATOM 632 O O . ALA A 1 79 ? 0.928 11.597 7.301 1.00 95.31 79 ALA A O 1
ATOM 633 N N . PRO A 1 80 ? 1.717 10.897 9.286 1.00 95.44 80 PRO A N 1
ATOM 634 C CA . PRO A 1 80 ? 3.105 10.888 8.824 1.00 95.44 80 PRO A CA 1
ATOM 635 C C . PRO A 1 80 ? 3.361 9.879 7.695 1.00 95.44 80 PRO A C 1
ATOM 637 O O . PRO A 1 80 ? 4.168 10.161 6.818 1.00 95.44 80 PRO A O 1
ATOM 640 N N . VAL A 1 81 ? 2.653 8.746 7.640 1.00 94.12 81 VAL A N 1
ATOM 641 C CA . VAL A 1 81 ? 2.768 7.818 6.499 1.00 94.12 81 VAL A CA 1
ATOM 642 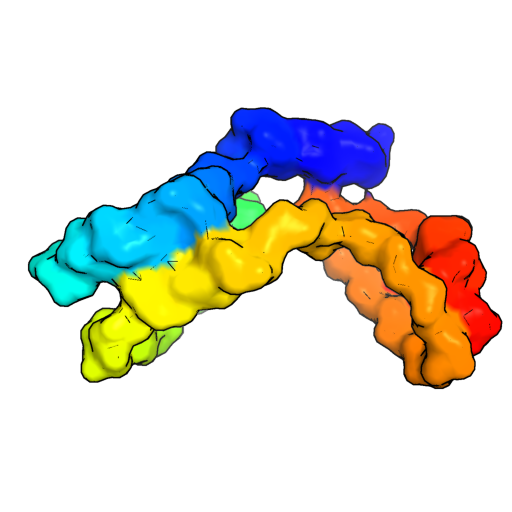C C . VAL A 1 81 ? 2.182 8.427 5.227 1.00 94.12 81 VAL A C 1
ATOM 644 O O . VAL A 1 81 ? 2.799 8.346 4.167 1.00 94.12 81 VAL A O 1
ATOM 647 N N . ALA A 1 82 ? 1.022 9.084 5.316 1.00 95.31 82 ALA A N 1
ATOM 648 C CA . ALA A 1 82 ? 0.459 9.805 4.177 1.00 95.31 82 ALA A CA 1
ATOM 649 C C . ALA A 1 82 ? 1.381 10.946 3.709 1.00 95.31 82 ALA A C 1
ATOM 651 O O . ALA A 1 82 ? 1.449 11.225 2.515 1.00 95.31 82 ALA A O 1
ATOM 652 N N . GLN A 1 83 ? 2.126 11.569 4.627 1.00 95.75 83 GLN A N 1
ATOM 653 C CA . GLN A 1 83 ? 3.064 12.647 4.320 1.00 95.75 83 GLN A CA 1
ATOM 654 C C . GLN A 1 83 ? 4.196 12.204 3.380 1.00 95.75 83 GLN A C 1
ATOM 656 O O . GLN A 1 83 ? 4.624 13.010 2.566 1.00 95.75 83 GLN A O 1
ATOM 661 N N . ILE A 1 84 ? 4.621 10.934 3.402 1.00 94.44 84 ILE A N 1
ATOM 662 C CA . ILE A 1 84 ? 5.636 10.417 2.462 1.00 94.44 84 ILE A CA 1
ATOM 663 C C . ILE A 1 84 ? 5.157 10.555 1.013 1.00 94.44 84 ILE A C 1
ATOM 665 O O . ILE A 1 84 ? 5.915 10.998 0.156 1.00 94.44 84 ILE A O 1
ATOM 669 N N . TYR A 1 85 ? 3.881 10.253 0.749 1.00 94.38 85 TYR A N 1
ATOM 670 C CA . TYR A 1 85 ? 3.279 10.471 -0.571 1.00 94.38 85 TYR A CA 1
ATOM 671 C C . TYR A 1 85 ? 3.209 11.956 -0.918 1.00 94.38 85 TYR A C 1
ATOM 673 O O . TYR A 1 85 ? 3.247 12.298 -2.093 1.00 94.38 85 TYR A O 1
ATOM 681 N N . TRP A 1 86 ? 3.089 12.828 0.090 1.00 95.00 86 TRP A N 1
ATOM 682 C CA . TRP A 1 86 ? 3.110 14.269 -0.121 1.00 95.00 86 TRP A CA 1
ATOM 683 C C . TRP A 1 86 ? 4.521 14.832 -0.379 1.00 95.00 86 TRP A C 1
ATOM 685 O O . TRP A 1 86 ? 4.710 15.851 -1.040 1.00 95.00 86 TRP A O 1
ATOM 695 N N . GLU A 1 87 ? 5.551 14.201 0.158 1.00 95.00 87 GLU A N 1
ATOM 696 C CA . GLU A 1 87 ? 6.930 14.635 -0.055 1.00 95.00 87 GLU A CA 1
ATOM 697 C C . GLU A 1 87 ? 7.468 14.115 -1.388 1.00 95.00 87 GLU A C 1
ATOM 699 O O . GLU A 1 87 ? 8.095 14.870 -2.134 1.00 95.00 87 GLU A O 1
ATOM 704 N N . ASP A 1 88 ? 7.148 12.864 -1.728 1.00 90.00 88 ASP A N 1
ATOM 705 C CA . ASP A 1 88 ? 7.471 12.255 -3.013 1.00 90.00 88 ASP A CA 1
ATOM 706 C C . ASP A 1 88 ? 6.204 11.869 -3.783 1.00 90.00 88 ASP A C 1
ATOM 708 O O . ASP A 1 88 ? 5.604 10.809 -3.616 1.00 90.00 88 ASP A O 1
ATOM 712 N N . HIS A 1 89 ? 5.832 12.777 -4.676 1.00 85.25 89 HIS A N 1
ATOM 713 C CA . HIS A 1 89 ? 4.717 12.645 -5.606 1.00 85.25 89 HIS A CA 1
ATOM 714 C C . HIS A 1 89 ? 5.141 12.199 -6.998 1.00 85.25 89 HIS A C 1
ATOM 716 O O . HIS A 1 89 ? 4.367 12.308 -7.959 1.00 85.25 89 HIS A O 1
ATOM 722 N N . SER A 1 90 ? 6.401 11.799 -7.151 1.00 81.81 90 SER A N 1
ATOM 723 C CA . SER A 1 90 ? 6.850 11.259 -8.416 1.00 81.81 90 SER A CA 1
ATOM 724 C C . SER A 1 90 ? 6.087 9.964 -8.715 1.00 81.81 90 SER A C 1
ATOM 726 O O . SER A 1 90 ? 5.485 9.332 -7.849 1.00 81.81 90 SER A O 1
ATOM 728 N N . ASN A 1 91 ? 6.024 9.586 -9.988 1.00 76.94 91 ASN A N 1
ATOM 729 C CA . ASN A 1 91 ? 5.351 8.352 -10.355 1.00 76.94 91 ASN A CA 1
ATOM 730 C C . ASN A 1 91 ? 6.019 7.142 -9.655 1.00 76.94 91 ASN A C 1
ATOM 732 O O . ASN A 1 91 ? 7.172 6.822 -9.940 1.00 76.94 91 ASN A O 1
ATOM 736 N N . ASN A 1 92 ? 5.247 6.427 -8.826 1.00 74.56 92 ASN A N 1
ATOM 737 C CA . ASN A 1 92 ? 5.650 5.221 -8.083 1.00 74.56 92 ASN A CA 1
ATOM 738 C C . ASN A 1 92 ? 6.270 4.101 -8.946 1.00 74.56 92 ASN A C 1
ATOM 740 O O . ASN A 1 92 ? 6.908 3.200 -8.411 1.00 74.56 92 ASN A O 1
ATOM 744 N N . PHE A 1 93 ? 6.088 4.136 -10.271 1.00 83.94 93 PHE A N 1
ATOM 745 C CA . PHE A 1 93 ? 6.645 3.161 -11.219 1.00 83.94 93 PHE A CA 1
ATOM 746 C C . PHE A 1 93 ? 7.684 3.770 -12.174 1.00 83.94 93 PHE A C 1
ATOM 748 O O . PHE A 1 93 ? 7.866 3.293 -13.297 1.00 83.94 93 PHE A O 1
ATOM 755 N N . ASN A 1 94 ? 8.349 4.851 -11.761 1.00 82.81 94 ASN A N 1
ATOM 756 C CA . ASN A 1 94 ? 9.417 5.475 -12.533 1.00 82.81 94 ASN A CA 1
ATOM 757 C C . ASN A 1 94 ? 10.590 4.515 -12.781 1.00 82.81 94 ASN A C 1
ATOM 759 O O . ASN A 1 94 ? 11.068 3.828 -11.879 1.00 82.81 94 ASN A O 1
ATOM 763 N N . ALA A 1 95 ? 11.104 4.521 -14.012 1.00 82.69 95 ALA A N 1
ATOM 764 C CA . ALA A 1 95 ? 12.380 3.891 -14.321 1.00 82.69 95 ALA A CA 1
ATOM 765 C C . ALA A 1 95 ? 13.514 4.841 -13.919 1.00 82.69 95 ALA A C 1
ATOM 767 O O . ALA A 1 95 ? 13.589 5.968 -14.408 1.00 82.69 95 ALA A O 1
ATOM 768 N N . VAL A 1 96 ? 14.397 4.367 -13.047 1.00 83.88 96 VAL A N 1
ATOM 769 C CA . VAL A 1 96 ? 15.613 5.071 -12.635 1.00 83.88 96 VAL A CA 1
ATOM 770 C C . VAL A 1 96 ? 16.835 4.350 -13.185 1.00 83.88 96 VAL A C 1
ATOM 772 O O . VAL A 1 96 ? 16.863 3.122 -13.232 1.00 83.88 96 VAL A O 1
ATOM 775 N N . ASP A 1 97 ? 17.832 5.120 -13.615 1.00 89.88 97 ASP A N 1
ATOM 776 C CA . ASP A 1 97 ? 19.107 4.588 -14.091 1.00 89.88 97 ASP A CA 1
ATOM 777 C C . ASP A 1 97 ? 19.975 4.188 -12.886 1.00 89.88 97 ASP A C 1
ATOM 779 O O . ASP A 1 97 ? 20.460 5.045 -12.141 1.00 89.88 97 ASP A O 1
ATOM 783 N N . ILE A 1 98 ? 20.144 2.879 -12.671 1.00 91.06 98 ILE A N 1
ATOM 784 C CA . ILE A 1 98 ? 20.949 2.331 -11.574 1.00 91.06 98 ILE A CA 1
ATOM 785 C C . ILE A 1 98 ? 22.113 1.506 -12.131 1.00 91.06 98 ILE A C 1
ATOM 787 O O . ILE A 1 98 ? 21.944 0.509 -12.835 1.00 91.06 98 ILE A O 1
ATOM 791 N N . SER A 1 99 ? 23.326 1.891 -11.725 1.00 92.12 99 SER A N 1
ATOM 792 C CA . SER A 1 99 ? 24.591 1.244 -12.117 1.00 92.12 99 SER A CA 1
ATOM 793 C C . SER A 1 99 ? 25.153 0.251 -11.083 1.00 92.12 99 SER A C 1
ATOM 795 O O . SER A 1 99 ? 26.229 -0.326 -11.287 1.00 92.12 99 SER A O 1
ATOM 797 N N . LEU A 1 100 ? 24.459 0.061 -9.958 1.00 93.75 100 LEU A N 1
ATOM 798 C CA . LEU A 1 100 ? 24.795 -0.932 -8.931 1.00 93.75 100 LEU A CA 1
ATOM 799 C C . LEU A 1 100 ? 24.306 -2.335 -9.341 1.00 93.75 100 LEU A C 1
ATOM 801 O O . LEU A 1 100 ? 23.374 -2.434 -10.137 1.00 93.75 100 LEU A O 1
ATOM 805 N N . PRO A 1 101 ? 24.909 -3.424 -8.827 1.00 94.19 101 PRO A N 1
ATOM 806 C CA . PRO A 1 101 ? 24.367 -4.771 -9.005 1.00 94.19 101 PRO A CA 1
ATOM 807 C C . PRO A 1 101 ? 22.962 -4.895 -8.397 1.00 94.19 101 PRO A C 1
ATOM 809 O O . PRO A 1 101 ? 22.782 -4.598 -7.218 1.00 94.19 101 PRO A O 1
ATOM 812 N N . VAL A 1 102 ? 21.984 -5.342 -9.190 1.00 93.69 102 VAL A N 1
ATOM 813 C CA . VAL A 1 102 ? 20.572 -5.470 -8.775 1.00 93.69 102 VAL A CA 1
ATOM 814 C C . VAL A 1 102 ? 20.061 -6.880 -9.066 1.00 93.69 102 VAL A C 1
ATOM 816 O O . VAL A 1 102 ? 20.335 -7.436 -10.127 1.00 93.69 102 VAL A O 1
ATOM 819 N N . ALA A 1 103 ? 19.291 -7.446 -8.139 1.00 93.00 103 ALA A N 1
ATOM 820 C CA . ALA A 1 103 ? 18.477 -8.640 -8.350 1.00 93.00 103 ALA A CA 1
ATOM 821 C C . ALA A 1 103 ? 16.995 -8.242 -8.318 1.00 93.00 103 ALA A C 1
ATOM 823 O O . ALA A 1 103 ? 16.599 -7.452 -7.464 1.00 93.00 103 ALA A O 1
ATOM 824 N N . VAL A 1 104 ? 16.190 -8.769 -9.244 1.00 92.62 104 VAL A N 1
ATOM 825 C CA . VAL A 1 104 ? 14.745 -8.494 -9.328 1.00 92.62 104 VAL A CA 1
ATOM 826 C C . VAL A 1 104 ? 13.966 -9.795 -9.154 1.00 92.62 104 VAL A C 1
ATOM 828 O O . VAL A 1 104 ? 14.284 -10.802 -9.781 1.00 92.62 104 VAL A O 1
ATOM 831 N N . THR A 1 105 ? 12.928 -9.771 -8.327 1.00 92.94 105 THR A N 1
ATOM 832 C CA . THR A 1 105 ? 11.942 -10.850 -8.198 1.00 92.94 105 THR A CA 1
ATOM 833 C C . THR A 1 105 ? 10.587 -10.304 -8.603 1.00 92.94 105 THR A C 1
ATOM 835 O O . THR A 1 105 ? 10.208 -9.250 -8.105 1.00 92.94 105 THR A O 1
ATOM 838 N N . VAL A 1 106 ? 9.893 -10.998 -9.496 1.00 91.75 106 VAL A N 1
ATOM 839 C CA . VAL A 1 106 ? 8.581 -10.620 -10.013 1.00 91.75 106 VAL A CA 1
ATOM 840 C C . VAL A 1 106 ? 7.574 -11.644 -9.527 1.00 91.75 106 VAL A C 1
ATOM 842 O O . VAL A 1 106 ? 7.646 -12.817 -9.876 1.00 91.75 106 VAL A O 1
ATOM 845 N N . PHE A 1 107 ? 6.614 -11.201 -8.728 1.00 90.50 107 PHE A N 1
ATOM 846 C CA . PHE A 1 107 ? 5.541 -12.051 -8.233 1.00 90.50 107 PHE A CA 1
ATOM 847 C C . PHE A 1 107 ? 4.286 -11.919 -9.122 1.00 90.50 107 PHE A C 1
ATOM 849 O O . PHE A 1 107 ? 3.876 -10.805 -9.461 1.00 90.50 107 PHE A O 1
ATOM 856 N N . PRO A 1 108 ? 3.598 -13.023 -9.486 1.00 86.56 108 PRO A N 1
ATOM 857 C CA . PRO A 1 108 ? 2.389 -12.967 -10.317 1.00 86.56 108 PRO A CA 1
ATOM 858 C C . PRO A 1 108 ? 1.272 -12.015 -9.825 1.00 86.56 108 PRO A C 1
ATOM 860 O O . PRO A 1 108 ? 0.496 -11.502 -10.639 1.00 86.56 108 PRO A O 1
ATOM 863 N N . GLY A 1 109 ? 1.199 -11.761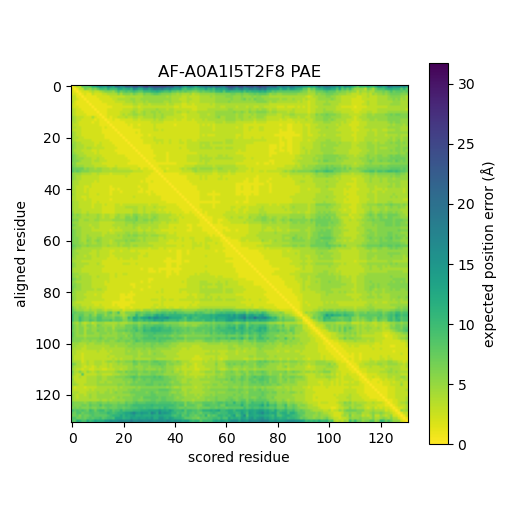 -8.520 1.00 84.31 109 GLY A N 1
ATOM 864 C CA . GLY A 1 109 ? 0.222 -10.910 -7.836 1.00 84.31 109 GLY A CA 1
ATOM 865 C C . GLY A 1 109 ? 0.657 -9.460 -7.633 1.00 84.31 109 GLY A C 1
ATOM 866 O O . GLY A 1 109 ? -0.072 -8.710 -6.996 1.00 84.31 109 GLY A O 1
ATOM 867 N N . GLU A 1 110 ? 1.813 -9.046 -8.158 1.00 88.00 110 GLU A N 1
ATOM 868 C CA . GLU A 1 110 ? 2.208 -7.636 -8.142 1.00 88.00 110 GLU A CA 1
ATOM 869 C C . GLU A 1 110 ? 1.191 -6.757 -8.876 1.00 88.00 110 GLU A C 1
ATOM 871 O O . GLU A 1 110 ? 0.612 -7.163 -9.895 1.00 88.00 110 GLU A O 1
ATOM 876 N N . ILE A 1 111 ? 1.059 -5.514 -8.395 1.00 87.94 111 ILE A N 1
ATOM 877 C CA . ILE A 1 111 ? 0.287 -4.440 -9.041 1.00 87.94 111 ILE A CA 1
ATOM 878 C C . ILE A 1 111 ? 0.648 -4.357 -10.530 1.00 87.94 111 ILE A C 1
ATOM 880 O O . ILE A 1 111 ? -0.215 -4.265 -11.401 1.00 87.94 111 ILE A O 1
ATOM 884 N N . TYR A 1 112 ? 1.942 -4.455 -10.826 1.00 87.62 112 TYR A N 1
ATOM 885 C CA . TYR A 1 112 ? 2.470 -4.512 -12.173 1.00 87.62 112 TYR A CA 1
ATOM 886 C C . TYR A 1 112 ? 3.698 -5.420 -12.214 1.00 87.62 112 TYR A C 1
ATOM 888 O O . TYR A 1 112 ? 4.631 -5.234 -11.446 1.00 87.62 112 TYR A O 1
ATOM 896 N N . GLN A 1 113 ? 3.716 -6.361 -13.158 1.00 88.50 113 GLN A N 1
ATOM 897 C CA . GLN A 1 113 ? 4.853 -7.254 -13.382 1.00 88.50 113 GLN A CA 1
ATOM 898 C C . GLN A 1 113 ? 5.807 -6.621 -14.394 1.00 88.50 113 GLN A C 1
ATOM 900 O O . GLN A 1 113 ? 5.474 -6.520 -15.583 1.00 88.50 113 GLN A O 1
ATOM 905 N N . VAL A 1 114 ? 6.997 -6.225 -13.946 1.00 86.75 114 VAL A N 1
ATOM 906 C CA . VAL A 1 114 ? 7.988 -5.591 -14.821 1.00 86.75 114 VAL A CA 1
ATOM 907 C C . VAL A 1 114 ? 8.602 -6.602 -15.806 1.00 86.75 114 VAL A C 1
ATOM 909 O O . VAL A 1 114 ? 9.145 -7.622 -15.392 1.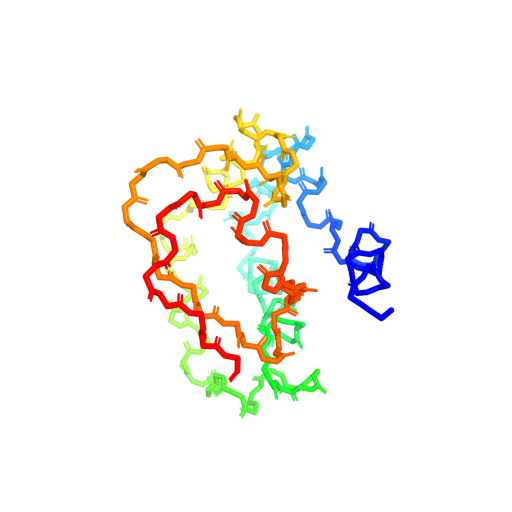00 86.75 114 VAL A O 1
ATOM 912 N N . PRO A 1 115 ? 8.542 -6.362 -17.133 1.00 88.00 115 PRO A N 1
ATOM 913 C CA . PRO A 1 115 ? 9.215 -7.206 -18.102 1.00 88.00 115 PRO A CA 1
ATOM 914 C C . PRO A 1 115 ? 10.727 -7.113 -17.938 1.00 88.00 115 PRO A C 1
ATOM 916 O O . PRO A 1 115 ? 11.278 -6.015 -17.819 1.00 88.00 115 PRO A O 1
ATOM 919 N N . ARG A 1 116 ? 11.414 -8.243 -18.123 1.00 88.44 116 ARG A N 1
ATOM 920 C CA . ARG A 1 116 ? 12.881 -8.295 -18.141 1.00 88.44 116 ARG A CA 1
ATOM 921 C C . ARG A 1 116 ? 13.535 -7.261 -19.058 1.00 88.44 116 ARG A C 1
ATOM 923 O O . ARG A 1 116 ? 14.579 -6.718 -18.711 1.00 88.44 116 ARG A O 1
ATOM 930 N N . SER A 1 117 ? 12.931 -6.957 -20.208 1.00 90.06 117 SER A N 1
ATOM 931 C CA . SER A 1 117 ? 13.457 -5.947 -21.137 1.00 90.06 117 SER A CA 1
ATOM 932 C C . SER A 1 117 ? 13.428 -4.526 -20.572 1.00 90.06 117 SER A C 1
ATOM 934 O O . SER A 1 117 ? 14.241 -3.700 -20.970 1.00 90.06 117 SER A O 1
ATOM 936 N N . TRP A 1 118 ? 12.515 -4.214 -19.652 1.00 89.06 118 TRP A N 1
ATOM 937 C CA . TRP A 1 118 ? 12.465 -2.907 -19.001 1.00 89.06 118 TRP A CA 1
ATOM 938 C C . TRP A 1 118 ? 13.445 -2.852 -17.843 1.00 89.06 118 TRP A C 1
ATOM 940 O O . TRP A 1 118 ? 14.228 -1.908 -17.777 1.00 89.06 118 TRP A O 1
ATOM 950 N N . SER A 1 119 ? 13.473 -3.897 -17.011 1.00 90.31 119 SER A N 1
ATOM 951 C CA . SER A 1 119 ? 14.439 -4.028 -15.918 1.00 90.31 119 SER A CA 1
ATOM 952 C C . SER A 1 119 ? 15.877 -3.956 -16.429 1.00 90.31 119 SER A C 1
ATOM 954 O O . SER A 1 119 ? 16.682 -3.234 -15.861 1.00 90.31 119 SER A O 1
ATOM 956 N N . ALA A 1 120 ? 16.199 -4.616 -17.547 1.00 89.69 120 ALA A N 1
ATOM 957 C CA . ALA A 1 120 ? 17.540 -4.578 -18.137 1.00 89.69 120 ALA A CA 1
ATOM 958 C C . ALA A 1 120 ? 17.945 -3.198 -18.693 1.00 89.69 120 ALA A C 1
ATOM 960 O O . ALA A 1 120 ? 19.132 -2.939 -18.850 1.00 89.69 120 ALA A O 1
ATOM 961 N N . ARG A 1 121 ? 16.982 -2.317 -19.007 1.00 90.00 121 ARG 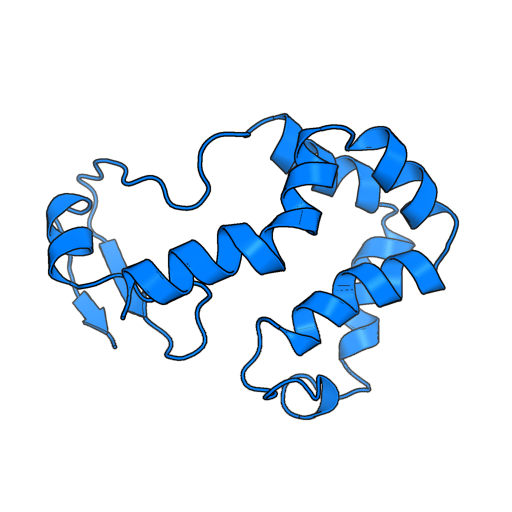A N 1
ATOM 962 C CA . ARG A 1 121 ? 17.269 -0.933 -19.429 1.00 90.00 121 ARG A CA 1
ATOM 963 C C . ARG A 1 121 ? 17.468 0.011 -18.246 1.00 90.00 121 ARG A C 1
ATOM 965 O O . ARG A 1 121 ? 18.233 0.955 -18.371 1.00 90.00 121 ARG A O 1
ATOM 972 N N . ALA A 1 122 ? 16.755 -0.221 -17.145 1.00 90.38 122 ALA A N 1
ATOM 973 C CA . ALA A 1 122 ? 16.875 0.578 -15.925 1.00 90.38 122 ALA A CA 1
ATOM 974 C C . ALA A 1 122 ? 18.086 0.153 -15.072 1.00 90.38 122 ALA A C 1
ATOM 976 O O . ALA A 1 122 ? 18.733 0.983 -14.439 1.00 90.38 122 ALA A O 1
ATOM 977 N N . TYR A 1 123 ? 18.410 -1.144 -15.070 1.00 92.56 123 TYR A N 1
ATOM 978 C CA . TYR A 1 123 ? 19.446 -1.748 -14.235 1.00 92.56 123 TYR A CA 1
ATOM 979 C C . TYR A 1 123 ? 20.578 -2.312 -15.098 1.00 92.56 123 TYR A C 1
ATOM 981 O O . TYR A 1 123 ? 20.521 -3.454 -15.561 1.00 92.56 123 TYR A O 1
ATOM 989 N N . HIS A 1 124 ? 21.649 -1.531 -15.274 1.00 88.75 124 HIS A N 1
ATOM 990 C CA . HIS A 1 124 ? 22.775 -1.902 -16.150 1.00 88.75 124 HIS A CA 1
ATOM 991 C C . HIS A 1 124 ? 23.540 -3.141 -15.673 1.00 88.75 124 HIS A C 1
ATOM 993 O O . HIS A 1 124 ? 24.187 -3.821 -16.468 1.00 88.75 124 HIS A O 1
ATOM 999 N N . LYS A 1 125 ? 23.473 -3.446 -14.370 1.00 90.69 125 LYS A N 1
ATOM 1000 C CA . LYS A 1 125 ? 24.104 -4.621 -13.748 1.00 90.69 125 LYS A CA 1
ATOM 1001 C C . LYS A 1 125 ? 23.065 -5.558 -13.125 1.00 90.69 125 LYS A C 1
ATOM 1003 O O . LYS A 1 125 ? 23.145 -5.888 -11.942 1.00 90.69 125 LYS A O 1
ATOM 1008 N N . LEU A 1 126 ? 22.078 -5.983 -13.914 1.00 88.25 126 LEU A N 1
ATOM 1009 C CA . LEU A 1 126 ? 21.075 -6.961 -13.486 1.00 88.25 126 LEU A CA 1
ATOM 1010 C C . LEU A 1 126 ? 21.715 -8.349 -13.283 1.00 88.25 126 LEU A C 1
ATOM 1012 O O . LEU A 1 126 ? 22.039 -9.038 -14.249 1.00 88.25 126 LEU A O 1
ATOM 1016 N N . ALA A 1 127 ? 21.893 -8.752 -12.024 1.00 87.00 127 ALA A N 1
ATOM 1017 C CA . ALA A 1 127 ? 22.509 -10.018 -11.637 1.00 87.00 127 ALA A CA 1
ATOM 1018 C C . ALA A 1 127 ? 21.574 -11.213 -11.881 1.00 87.00 127 ALA A C 1
ATOM 1020 O O . ALA A 1 127 ? 21.994 -12.230 -12.432 1.00 87.00 127 ALA A O 1
ATOM 1021 N N . CYS A 1 128 ? 20.298 -11.086 -11.509 1.00 84.69 128 CYS A N 1
ATOM 1022 C CA . CYS A 1 128 ? 19.264 -12.068 -11.818 1.00 84.69 128 CYS A CA 1
ATOM 1023 C C . CYS A 1 128 ? 17.876 -11.419 -11.888 1.00 84.69 128 CYS A C 1
ATOM 1025 O O . CYS A 1 128 ? 17.636 -10.356 -11.310 1.00 84.69 128 CYS A O 1
ATOM 1027 N N . LEU A 1 129 ? 16.973 -12.076 -12.617 1.00 86.12 129 LEU A N 1
ATOM 1028 C CA . LEU A 1 129 ? 15.549 -11.771 -12.620 1.00 86.12 129 LEU A CA 1
ATOM 1029 C C . LEU A 1 129 ? 14.782 -13.086 -12.471 1.00 86.12 129 LEU A C 1
ATOM 1031 O O . LEU A 1 129 ? 14.935 -13.968 -13.317 1.00 86.12 129 LEU A O 1
ATOM 1035 N N . LEU A 1 130 ? 14.032 -13.216 -11.380 1.00 84.81 130 LEU A N 1
ATOM 1036 C CA . LEU A 1 130 ? 13.190 -14.373 -11.071 1.00 84.81 130 LEU A CA 1
ATOM 1037 C C . LEU A 1 130 ? 11.732 -13.990 -11.341 1.00 84.81 130 LEU A C 1
ATOM 1039 O O . LEU A 1 130 ? 11.292 -12.963 -10.832 1.00 84.81 130 LEU A O 1
ATOM 1043 N N . GLU A 1 131 ? 11.026 -14.778 -12.150 1.00 81.06 131 GLU A N 1
ATOM 1044 C CA . GLU A 1 131 ? 9.593 -14.622 -12.471 1.00 81.06 131 GLU A CA 1
ATOM 1045 C C . GLU A 1 131 ? 8.774 -15.783 -11.896 1.00 81.06 131 GLU A C 1
ATOM 1047 O O . GLU A 1 131 ? 9.356 -16.888 -11.759 1.00 81.06 131 GLU A O 1
#